Protein AF-A0A1Q6X1Z4-F1 (afdb_monomer_lite)

Sequence (168 aa):
MTLELGFSSLILHLPLAFCASCSIQGGLAMGNKSNSAISRREFARRAALASAAASLAPTELLSSKSIPAPLPAQQPANAPKLSPESQAEVESRIQAIFAQYGNRLSEAQKTDIRRLATEAQPPLDRLRAFATDNGDGPGLYLKPLIERERKPLAMPATPKPAATPKSS

Foldseek 3Di:
DDDDDPPPDPPPPDPPPPPPDDDDDDDDDDDDDDPDPQDPVNVVVVVVVVVVCVVVDDCVVVPPPPPPPPDPDPDPPDQPDDDPVLVVQLVVVLVVCCVVCVVVDDPVRSVVSSVVSSVVSVVVVVVVPDDDDPPDDDPDDDDPVVVVVPPPPPPDPDPDDDDDDDDD

Secondary structure (DSSP, 8-state):
---------------------------------------HHHHHHHHHHHHHHHHHS-GGGTS-------------TTS----HHHHHHHHHHHHHHHHHHGGG--HHHHHHHHHHHHHHHHHHHHHHTS---TT---SS----HHHHHHS-------PPPPPPPPP-

Structure (mmCIF, N/CA/C/O backbone):
data_AF-A0A1Q6X1Z4-F1
#
_entry.id   AF-A0A1Q6X1Z4-F1
#
loop_
_atom_site.group_PDB
_atom_site.id
_atom_site.type_symbol
_atom_site.label_atom_id
_atom_site.label_alt_id
_atom_site.label_comp_id
_atom_site.label_asym_id
_atom_site.label_entity_id
_atom_site.label_seq_id
_atom_site.pdbx_PDB_ins_code
_atom_site.Cartn_x
_atom_site.Cartn_y
_atom_site.Cartn_z
_atom_site.occupancy
_atom_site.B_iso_or_equiv
_atom_site.auth_seq_id
_atom_site.auth_comp_id
_atom_site.auth_asym_id
_atom_site.auth_atom_id
_atom_site.pdbx_PDB_model_num
ATOM 1 N N . MET A 1 1 ? 5.699 45.075 -45.180 1.00 38.31 1 MET A N 1
ATOM 2 C CA . MET A 1 1 ? 6.642 43.997 -44.826 1.00 38.31 1 MET A CA 1
ATOM 3 C C . MET A 1 1 ? 6.016 43.195 -43.704 1.00 38.31 1 MET A C 1
ATOM 5 O O . MET A 1 1 ? 5.805 43.721 -42.623 1.00 38.31 1 MET A O 1
ATOM 9 N N . THR A 1 2 ? 5.599 41.987 -44.051 1.00 35.62 2 THR A N 1
ATOM 10 C CA . THR A 1 2 ? 4.977 40.944 -43.229 1.00 35.62 2 THR A CA 1
ATOM 11 C C . THR A 1 2 ? 6.025 40.216 -42.396 1.00 35.62 2 THR A C 1
ATOM 13 O O . THR A 1 2 ? 7.041 39.829 -42.965 1.00 35.62 2 THR A O 1
ATOM 16 N N . LEU A 1 3 ? 5.747 39.941 -41.117 1.00 42.84 3 LEU A N 1
ATOM 17 C CA . LEU A 1 3 ? 6.223 38.722 -40.455 1.00 42.84 3 LEU A CA 1
ATOM 18 C C . LEU A 1 3 ? 5.126 38.165 -39.535 1.00 42.84 3 LEU A C 1
ATOM 20 O O . LEU A 1 3 ? 4.613 38.840 -38.648 1.00 42.84 3 LEU A O 1
ATOM 24 N N . GLU A 1 4 ? 4.764 36.935 -39.878 1.00 40.31 4 GLU A N 1
ATOM 25 C CA . GLU A 1 4 ? 3.614 36.123 -39.498 1.00 40.31 4 GLU A CA 1
ATOM 26 C C . GLU A 1 4 ? 3.616 35.653 -38.034 1.00 40.31 4 GLU A C 1
ATOM 28 O O . GLU A 1 4 ? 4.624 35.189 -37.500 1.00 40.31 4 GLU A O 1
ATOM 33 N N . LEU A 1 5 ? 2.427 35.687 -37.427 1.00 46.03 5 LEU A N 1
ATOM 34 C CA . LEU A 1 5 ? 2.069 34.982 -36.199 1.00 46.03 5 LEU A CA 1
ATOM 35 C C . LEU A 1 5 ? 1.721 33.527 -36.547 1.00 46.03 5 LEU A C 1
ATOM 37 O O . LEU A 1 5 ? 0.646 33.243 -37.068 1.00 46.03 5 LEU A O 1
ATOM 41 N N . GLY A 1 6 ? 2.614 32.589 -36.236 1.00 39.03 6 GLY A N 1
ATOM 42 C CA . GLY A 1 6 ? 2.400 31.155 -36.450 1.00 39.03 6 GLY A CA 1
ATOM 43 C C . GLY A 1 6 ? 1.522 30.498 -35.380 1.00 39.03 6 GLY A C 1
ATOM 44 O O . GLY A 1 6 ? 2.000 29.635 -34.650 1.00 39.03 6 GLY A O 1
ATOM 45 N N . PHE A 1 7 ? 0.241 30.864 -35.288 1.00 40.62 7 PHE A N 1
ATOM 46 C CA . PHE A 1 7 ? -0.763 30.011 -34.638 1.00 40.62 7 PHE A CA 1
ATOM 47 C C . PHE A 1 7 ? -1.205 28.949 -35.652 1.00 40.62 7 PHE A C 1
ATOM 49 O O . PHE A 1 7 ? -2.131 29.159 -36.434 1.00 40.62 7 PHE A O 1
ATOM 56 N N . SER A 1 8 ? -0.513 27.805 -35.671 1.00 38.28 8 SER A N 1
ATOM 57 C CA . SER A 1 8 ? -0.959 26.643 -36.445 1.00 38.28 8 SER A CA 1
ATOM 58 C C . SER A 1 8 ? -2.256 26.097 -35.858 1.00 38.28 8 SER A C 1
ATOM 60 O O . SER A 1 8 ? -2.281 25.328 -34.900 1.00 38.28 8 SER A O 1
ATOM 62 N N . SER A 1 9 ? -3.337 26.549 -36.482 1.00 49.12 9 SER A N 1
ATOM 63 C CA . SER A 1 9 ? -4.658 25.952 -36.512 1.00 49.12 9 SER A CA 1
ATOM 64 C C . SER A 1 9 ? -4.549 24.490 -36.954 1.00 49.12 9 SER A C 1
ATOM 66 O O . SER A 1 9 ? -4.325 24.198 -38.126 1.00 49.12 9 SER A O 1
ATOM 68 N N . LEU A 1 10 ? -4.708 23.559 -36.016 1.00 40.16 10 LEU A N 1
ATOM 69 C CA . LEU A 1 10 ? -5.038 22.168 -36.316 1.00 40.16 10 LEU A CA 1
ATOM 70 C C . LEU A 1 10 ? -6.469 21.922 -35.847 1.00 40.16 10 LEU A C 1
ATOM 72 O O . LEU A 1 10 ? -6.737 21.274 -34.838 1.00 40.16 10 LEU A O 1
ATOM 76 N N . ILE A 1 11 ? -7.401 22.479 -36.624 1.00 47.34 11 ILE A N 1
ATOM 77 C CA . ILE A 1 11 ? -8.769 21.976 -36.708 1.00 47.34 11 ILE A CA 1
ATOM 78 C C . ILE A 1 11 ? -8.659 20.560 -37.278 1.00 47.34 11 ILE A C 1
ATOM 80 O O . ILE A 1 11 ? -8.591 20.360 -38.491 1.00 47.34 11 ILE A O 1
ATOM 84 N N . LEU A 1 12 ? -8.619 19.569 -36.390 1.00 37.56 12 LEU A N 1
ATOM 85 C CA . LEU A 1 12 ? -8.868 18.178 -36.744 1.00 37.56 12 LEU A CA 1
ATOM 86 C C . LEU A 1 12 ? -10.335 18.063 -37.171 1.00 37.56 12 LEU A C 1
ATOM 88 O O . LEU A 1 12 ? -11.241 17.856 -36.367 1.00 37.56 12 LEU A O 1
ATOM 92 N N . HIS A 1 13 ? -10.546 18.244 -38.474 1.00 40.50 13 HIS A N 1
ATOM 93 C CA . HIS A 1 13 ? -11.725 17.793 -39.197 1.00 40.50 13 HIS A CA 1
ATOM 94 C C . HIS A 1 13 ? -11.822 16.272 -39.041 1.00 40.50 13 HIS A C 1
ATOM 96 O O . HIS A 1 13 ? -11.175 15.509 -39.756 1.00 40.50 13 HIS A O 1
ATOM 102 N N . LEU A 1 14 ? -12.629 15.831 -38.080 1.00 37.44 14 LEU A N 1
ATOM 103 C CA . LEU A 1 14 ? -13.132 14.467 -38.032 1.00 37.44 14 LEU A CA 1
ATOM 104 C C . LEU A 1 14 ? -14.242 14.372 -39.092 1.00 37.44 14 LEU A C 1
ATOM 106 O O . LEU A 1 14 ? -15.244 15.082 -38.962 1.00 37.44 14 LEU A O 1
ATOM 110 N N . PRO A 1 15 ? -14.121 13.546 -40.145 1.00 43.25 15 PRO A N 1
ATOM 111 C CA . PRO A 1 15 ? -15.242 13.340 -41.040 1.00 43.25 15 PRO A CA 1
ATOM 112 C C . PRO A 1 15 ? -16.298 12.531 -40.281 1.00 43.25 15 PRO A C 1
ATOM 114 O O . PRO A 1 15 ? -16.170 11.322 -40.087 1.00 43.25 15 PRO A O 1
ATOM 117 N N . LEU A 1 16 ? -17.361 13.215 -39.851 1.00 42.91 16 LEU A N 1
ATOM 118 C CA . LEU A 1 16 ? -18.653 12.592 -39.593 1.00 42.91 16 LEU A CA 1
ATOM 119 C C . LEU A 1 16 ? -19.135 11.972 -40.912 1.00 42.91 16 LEU A C 1
ATOM 121 O O . LEU A 1 16 ? -19.835 12.604 -41.700 1.00 42.91 16 LEU A O 1
ATOM 125 N N . ALA A 1 17 ? -18.787 10.710 -41.149 1.00 39.22 17 ALA A N 1
ATOM 126 C CA . ALA A 1 17 ? -19.542 9.865 -42.061 1.00 39.22 17 ALA A CA 1
ATOM 127 C C . ALA A 1 17 ? -20.850 9.472 -41.356 1.00 39.22 17 ALA A C 1
ATOM 129 O O . ALA A 1 17 ? -21.010 8.380 -40.811 1.00 39.22 17 ALA A O 1
ATOM 130 N N . PHE A 1 18 ? -21.778 10.425 -41.327 1.00 39.78 18 PHE A N 1
ATOM 131 C CA . PHE A 1 18 ? -23.174 10.223 -40.976 1.00 39.78 18 PHE A CA 1
ATOM 132 C C . PHE A 1 18 ? -23.823 9.396 -42.094 1.00 39.78 18 PHE A C 1
ATOM 134 O O . PHE A 1 18 ? -24.368 9.934 -43.054 1.00 39.78 18 PHE A O 1
ATOM 141 N N . CYS A 1 19 ? -23.728 8.066 -42.007 1.00 31.80 19 CYS A N 1
ATOM 142 C CA . CYS A 1 19 ? -24.521 7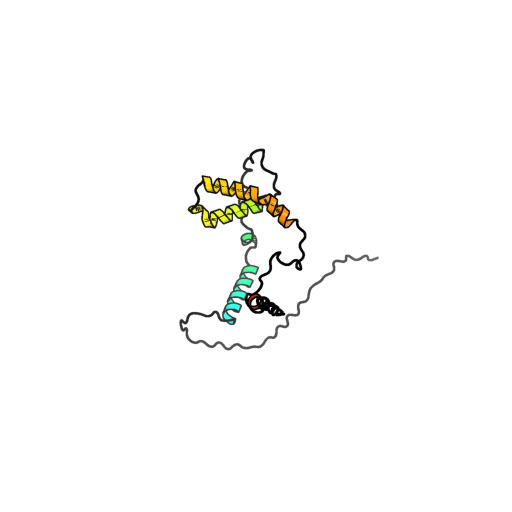.183 -42.855 1.00 31.80 19 CYS A CA 1
ATOM 143 C C . CYS A 1 19 ? -25.949 7.134 -42.291 1.00 31.80 19 CYS A C 1
ATOM 145 O O . CYS A 1 19 ? -26.308 6.288 -41.470 1.00 31.80 19 CYS A O 1
ATOM 147 N N . ALA A 1 20 ? -26.748 8.118 -42.698 1.00 50.06 20 ALA A N 1
ATOM 148 C CA . ALA A 1 20 ? -28.184 8.148 -42.498 1.00 50.06 20 ALA A CA 1
ATOM 149 C C . ALA A 1 20 ? -28.854 7.121 -43.412 1.00 50.06 20 ALA A C 1
ATOM 151 O O . ALA A 1 20 ? -29.062 7.394 -44.590 1.00 50.06 20 ALA A O 1
ATOM 152 N N . SER A 1 21 ? -29.183 5.950 -42.870 1.00 48.09 21 SER A N 1
ATOM 153 C CA . SER A 1 21 ? -30.417 5.196 -43.155 1.00 48.09 21 SER A CA 1
ATOM 154 C C . SER A 1 21 ? -30.270 3.765 -42.659 1.00 48.09 21 SER A C 1
ATOM 156 O O . SER A 1 21 ? -29.759 2.889 -43.347 1.00 48.09 21 SER A O 1
ATOM 158 N N . CYS A 1 22 ? -30.778 3.510 -41.460 1.00 33.72 22 CYS A N 1
ATOM 159 C CA . CYS A 1 22 ? -31.255 2.183 -41.108 1.00 33.72 22 CYS A CA 1
ATOM 160 C C . CYS A 1 22 ? -32.490 2.392 -40.232 1.00 33.72 22 CYS A C 1
ATOM 162 O O . CYS A 1 22 ? -32.389 2.579 -39.019 1.00 33.72 22 CYS A O 1
ATOM 164 N N . SER A 1 23 ? -33.654 2.477 -40.885 1.00 50.06 23 SER A N 1
ATOM 165 C CA . SER A 1 23 ? -34.958 2.477 -40.221 1.00 50.06 23 SER A CA 1
ATOM 166 C C . SER A 1 23 ? -35.037 1.267 -39.301 1.00 50.06 23 SER A C 1
ATOM 168 O O . SER A 1 23 ? -35.083 0.132 -39.768 1.00 50.06 23 SER A O 1
ATOM 170 N N . ILE A 1 24 ? -35.075 1.498 -37.990 1.00 46.31 24 ILE A N 1
ATOM 171 C CA . ILE A 1 24 ? -35.472 0.463 -37.040 1.00 46.31 24 ILE A CA 1
ATOM 172 C C . ILE A 1 24 ? -36.912 0.745 -36.652 1.00 46.31 24 ILE A C 1
ATOM 174 O O . ILE A 1 24 ? -37.206 1.539 -35.760 1.00 46.31 24 ILE A O 1
ATOM 178 N N . GLN A 1 25 ? -37.783 0.073 -37.402 1.00 41.50 25 GLN A N 1
ATOM 179 C CA . GLN A 1 25 ? -39.201 -0.113 -37.153 1.00 41.50 25 GLN A CA 1
ATOM 180 C C . GLN A 1 25 ? -39.441 -0.385 -35.659 1.00 41.50 25 GLN A C 1
ATOM 182 O O . GLN A 1 25 ? -38.872 -1.314 -35.078 1.00 41.50 25 GLN A O 1
ATOM 187 N N . GLY A 1 26 ? -40.278 0.442 -35.034 1.00 44.47 26 GLY A N 1
ATOM 188 C CA . GLY A 1 26 ? -40.780 0.200 -33.689 1.00 44.47 26 GLY A CA 1
ATOM 189 C C . GLY A 1 26 ? -41.713 -1.008 -33.690 1.00 44.47 26 GLY A C 1
ATOM 190 O O . GLY A 1 26 ? -42.783 -0.962 -34.287 1.00 44.47 26 GLY A O 1
ATOM 191 N N . GLY A 1 27 ? -41.302 -2.081 -33.018 1.00 37.31 27 GLY A N 1
ATOM 192 C CA . GLY A 1 27 ? -42.167 -3.195 -32.645 1.00 37.31 27 GLY A CA 1
ATOM 193 C C . GLY A 1 27 ? -42.391 -3.180 -31.136 1.00 37.31 27 GLY A C 1
ATOM 194 O O . GLY A 1 27 ? -41.459 -3.427 -30.372 1.00 37.31 27 GLY A O 1
ATOM 195 N N . LEU A 1 28 ? -43.616 -2.867 -30.709 1.00 50.25 28 LEU A N 1
ATOM 196 C CA . LEU A 1 28 ? -44.105 -3.136 -29.357 1.00 50.25 28 LEU A CA 1
ATOM 197 C C . LEU A 1 28 ? -44.357 -4.642 -29.229 1.00 50.25 28 LEU A C 1
ATOM 199 O O . LEU A 1 28 ? -45.156 -5.156 -30.001 1.00 50.25 28 LEU A O 1
ATOM 203 N N . ALA A 1 29 ? -43.748 -5.325 -28.254 1.00 45.22 29 ALA A N 1
ATOM 204 C CA . ALA A 1 29 ? -44.367 -6.492 -27.615 1.00 45.22 29 ALA A CA 1
ATOM 205 C C . ALA A 1 29 ? -43.565 -7.023 -26.414 1.00 45.22 29 ALA A C 1
ATOM 207 O O . ALA A 1 29 ? -42.433 -7.475 -26.548 1.00 45.22 29 ALA A O 1
ATOM 208 N N . MET A 1 30 ? -44.275 -7.048 -25.284 1.00 35.78 30 MET A N 1
ATOM 209 C CA . MET A 1 30 ? -44.322 -8.109 -24.271 1.00 35.78 30 MET A CA 1
ATOM 210 C C . MET A 1 30 ? -43.092 -8.341 -23.382 1.00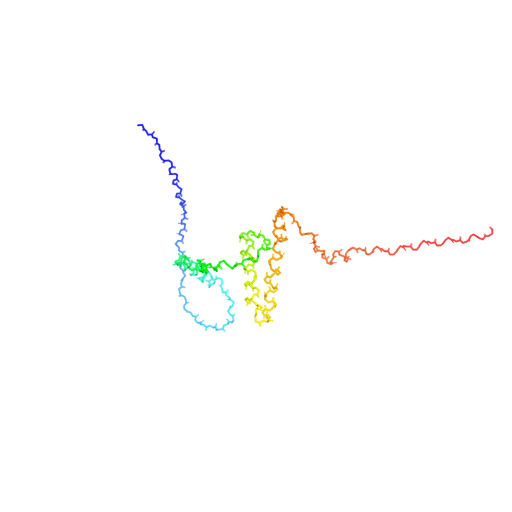 35.78 30 MET A C 1
ATOM 212 O O . MET A 1 30 ? -42.077 -8.914 -23.768 1.00 35.78 30 MET A O 1
ATOM 216 N N . GLY A 1 31 ? -43.240 -7.914 -22.126 1.00 54.22 31 GLY A N 1
ATOM 217 C CA . GLY A 1 31 ? -42.305 -8.201 -21.052 1.00 54.22 31 GLY A CA 1
ATOM 218 C C . GLY A 1 31 ? -42.460 -9.623 -20.534 1.00 54.22 31 GLY A C 1
ATOM 219 O O . GLY A 1 31 ? -43.525 -9.991 -20.049 1.00 54.22 31 GLY A O 1
ATOM 220 N N . ASN A 1 32 ? -41.356 -10.366 -20.535 1.00 48.78 32 ASN A N 1
ATOM 221 C CA . ASN A 1 32 ? -41.234 -11.628 -19.820 1.00 48.78 32 ASN A CA 1
ATOM 222 C C . ASN A 1 32 ? -40.048 -11.505 -18.855 1.00 48.78 32 ASN A C 1
ATOM 224 O O . ASN A 1 32 ? -38.922 -11.216 -19.262 1.00 48.78 32 ASN A O 1
ATOM 228 N N . LYS A 1 33 ? -40.312 -11.689 -17.557 1.00 60.06 33 LYS A N 1
ATOM 229 C CA . LYS A 1 33 ? -39.289 -11.754 -16.507 1.00 60.06 33 LYS A CA 1
ATOM 230 C C . LYS A 1 33 ? -38.472 -13.033 -16.702 1.00 60.06 33 LYS A C 1
ATOM 232 O O . LYS A 1 33 ? -38.896 -14.104 -16.285 1.00 60.06 33 LYS A O 1
ATOM 237 N N . SER A 1 34 ? -37.297 -12.915 -17.306 1.00 54.53 34 SER A N 1
ATOM 238 C CA . SER A 1 34 ? -36.258 -13.944 -17.262 1.00 54.53 34 SER A CA 1
ATOM 239 C C . SER A 1 34 ? -34.953 -13.300 -16.821 1.00 54.53 34 SER A C 1
ATOM 241 O O . SER A 1 34 ? -34.594 -12.253 -17.360 1.00 54.53 34 SER A O 1
ATOM 243 N N . ASN A 1 35 ? -34.282 -13.926 -15.847 1.00 59.69 35 ASN A N 1
ATOM 244 C CA . ASN A 1 35 ? -32.953 -13.580 -15.332 1.00 59.69 35 ASN A CA 1
ATOM 245 C C . ASN A 1 35 ? -32.071 -12.981 -16.438 1.00 59.69 35 ASN A C 1
ATOM 247 O O . ASN A 1 35 ? -31.653 -13.675 -17.365 1.00 59.69 35 ASN A O 1
ATOM 251 N N . SER A 1 36 ? -31.901 -11.661 -16.391 1.00 61.81 36 SER A N 1
ATOM 252 C CA . SER A 1 36 ? -31.548 -10.861 -17.558 1.00 61.81 36 SER A CA 1
ATOM 253 C C . SER A 1 36 ? -30.052 -10.923 -17.833 1.00 61.81 36 SER A C 1
ATOM 255 O O . SER A 1 36 ? -29.276 -10.141 -17.280 1.00 61.81 36 SER A O 1
ATOM 257 N N . ALA A 1 37 ? -29.643 -11.822 -18.725 1.00 71.75 37 ALA A N 1
ATOM 258 C CA . ALA A 1 37 ? -28.392 -11.642 -19.444 1.00 71.75 37 ALA A CA 1
ATOM 259 C C . ALA A 1 37 ? -28.465 -10.285 -20.167 1.00 71.75 37 ALA A C 1
ATOM 261 O O . ALA A 1 37 ? -29.328 -10.075 -21.020 1.00 71.75 37 ALA A O 1
ATOM 262 N N . ILE A 1 38 ? -27.612 -9.339 -19.769 1.00 79.69 38 ILE A N 1
ATOM 263 C CA . ILE A 1 38 ? -27.588 -7.986 -20.334 1.00 79.69 38 ILE A CA 1
ATOM 264 C C . ILE A 1 38 ? -27.335 -8.096 -21.843 1.00 79.69 38 ILE A C 1
ATOM 266 O O . ILE A 1 38 ? -26.318 -8.635 -22.283 1.00 79.69 38 ILE A O 1
ATOM 270 N N . SER A 1 39 ? -28.264 -7.587 -22.654 1.00 83.94 39 SER A N 1
ATOM 271 C CA . SER A 1 39 ? -28.123 -7.595 -24.113 1.00 83.94 39 SER A CA 1
ATOM 272 C C . SER A 1 39 ? -27.100 -6.548 -24.554 1.00 83.94 39 SER A C 1
ATOM 274 O O . SER A 1 39 ? -27.082 -5.438 -24.026 1.00 83.94 39 SER A O 1
ATOM 276 N N . ARG A 1 40 ? -26.298 -6.840 -25.591 1.00 85.12 40 ARG A N 1
ATOM 277 C CA . ARG A 1 40 ? -25.316 -5.887 -26.156 1.00 85.12 40 ARG A CA 1
ATOM 278 C C . ARG A 1 40 ? -25.937 -4.523 -26.475 1.00 85.12 40 ARG A C 1
ATOM 280 O O . ARG A 1 40 ? -25.332 -3.489 -26.217 1.00 85.12 40 ARG A O 1
ATOM 287 N N . ARG A 1 41 ? -27.165 -4.515 -27.007 1.00 85.88 41 ARG A N 1
ATOM 288 C CA . ARG A 1 41 ? -27.907 -3.289 -27.344 1.00 85.88 41 ARG A CA 1
ATOM 289 C C . ARG A 1 41 ? -28.312 -2.508 -26.098 1.00 85.88 41 ARG A C 1
ATOM 291 O O . ARG A 1 41 ? -28.272 -1.284 -26.100 1.00 85.88 41 ARG A O 1
ATOM 298 N N . GLU A 1 42 ? -28.722 -3.206 -25.050 1.00 84.69 42 GLU A N 1
ATOM 299 C CA . GLU A 1 42 ? -29.082 -2.578 -23.786 1.00 84.69 42 GLU A CA 1
ATOM 300 C C . GLU A 1 42 ? -27.845 -2.000 -23.093 1.00 84.69 42 GLU A C 1
ATOM 302 O O . GLU A 1 42 ? -27.866 -0.844 -22.676 1.00 84.69 42 GLU A O 1
ATOM 307 N N . PHE A 1 43 ? -26.751 -2.764 -23.057 1.00 87.62 43 PHE A N 1
ATOM 308 C CA . PHE A 1 43 ? -25.464 -2.292 -22.568 1.00 87.62 43 PHE A CA 1
ATOM 309 C C . PHE A 1 43 ? -25.014 -1.035 -23.317 1.00 87.62 43 PHE A C 1
ATOM 311 O O . PHE A 1 43 ? -24.708 -0.038 -22.678 1.00 87.62 43 PHE A O 1
ATOM 318 N N . ALA A 1 44 ? -25.056 -1.036 -24.654 1.00 90.75 44 ALA A N 1
ATOM 319 C CA . ALA A 1 44 ? -24.667 0.122 -25.458 1.00 90.75 44 ALA A CA 1
ATOM 320 C C . ALA A 1 44 ? -25.541 1.354 -25.175 1.00 90.75 44 ALA A C 1
ATOM 322 O O . ALA A 1 44 ? -25.019 2.458 -25.062 1.00 90.75 44 ALA A O 1
ATOM 323 N N . ARG A 1 45 ? -26.859 1.178 -25.002 1.00 86.94 45 ARG A N 1
ATOM 324 C CA . ARG A 1 45 ? -27.755 2.283 -24.617 1.00 86.94 45 ARG A CA 1
ATOM 325 C C . ARG A 1 45 ? -27.414 2.828 -23.232 1.00 86.94 45 ARG A C 1
ATOM 327 O O . ARG A 1 45 ? -27.336 4.039 -23.065 1.00 86.94 45 ARG A O 1
ATOM 334 N N . ARG A 1 46 ? -27.191 1.946 -22.253 1.00 83.69 46 ARG A N 1
ATOM 335 C CA . ARG A 1 46 ? -26.815 2.339 -20.887 1.00 83.69 46 ARG A CA 1
ATOM 336 C C . ARG A 1 46 ? -25.449 3.030 -20.861 1.00 83.69 46 ARG A C 1
ATOM 338 O O . ARG A 1 46 ? -25.317 4.057 -20.208 1.00 83.69 46 ARG A O 1
ATOM 345 N N . ALA A 1 47 ? -24.473 2.521 -21.611 1.00 84.00 47 ALA A N 1
ATOM 346 C CA . ALA A 1 47 ? -23.145 3.110 -21.740 1.00 84.00 47 ALA A CA 1
ATOM 347 C C . ALA A 1 47 ? -23.196 4.485 -22.420 1.00 84.00 47 ALA A C 1
ATOM 349 O O . ALA A 1 47 ? -22.637 5.435 -21.890 1.00 84.00 47 ALA A O 1
ATOM 350 N N . ALA A 1 48 ? -23.927 4.625 -23.530 1.00 81.81 48 ALA A N 1
ATOM 351 C CA . ALA A 1 48 ? -24.078 5.904 -24.222 1.00 81.81 48 ALA A CA 1
ATOM 352 C C . ALA A 1 48 ? -24.737 6.968 -23.330 1.00 81.81 48 ALA A C 1
ATOM 354 O O . ALA A 1 48 ? -24.260 8.099 -23.273 1.00 81.81 48 ALA A O 1
ATOM 355 N N . LEU A 1 49 ? -25.791 6.599 -22.591 1.00 78.88 49 LEU A N 1
ATOM 356 C CA . LEU A 1 49 ? -26.431 7.501 -21.629 1.00 78.88 49 LEU A CA 1
ATOM 357 C C . LEU A 1 49 ? -25.491 7.866 -20.470 1.00 78.88 49 LEU A C 1
ATOM 359 O O . LEU A 1 49 ? -25.432 9.032 -20.092 1.00 78.88 49 LEU A O 1
ATOM 363 N N . ALA A 1 50 ? -24.726 6.906 -19.940 1.00 75.75 50 ALA A N 1
ATOM 364 C CA . ALA A 1 50 ? -23.751 7.161 -18.880 1.00 75.75 50 ALA A CA 1
ATOM 365 C C . ALA A 1 50 ? -22.610 8.083 -19.348 1.00 75.75 50 ALA A C 1
ATOM 367 O O . ALA A 1 50 ? -22.252 9.018 -18.636 1.00 75.75 50 ALA A O 1
ATOM 368 N N . SER A 1 51 ? -22.077 7.876 -20.555 1.00 69.69 51 SER A N 1
ATOM 369 C CA . SER A 1 51 ? -21.038 8.733 -21.139 1.00 69.69 51 SER A CA 1
ATOM 370 C C . SER A 1 51 ? -21.550 10.142 -21.445 1.00 69.69 51 SER A C 1
ATOM 372 O O . SER A 1 51 ? -20.857 11.115 -21.155 1.00 69.69 51 SER A O 1
ATOM 374 N N . ALA A 1 52 ? -22.773 10.276 -21.969 1.00 68.12 52 ALA A N 1
ATOM 375 C CA . ALA A 1 52 ? -23.393 11.582 -22.192 1.00 68.12 52 ALA A CA 1
ATOM 376 C C . ALA A 1 52 ? -23.607 12.335 -20.868 1.00 68.12 52 ALA A C 1
ATOM 378 O O . ALA A 1 52 ? -23.251 13.507 -20.760 1.00 68.12 52 ALA A O 1
ATOM 379 N N . ALA A 1 53 ? -24.102 11.653 -19.831 1.00 65.88 53 ALA A N 1
ATOM 380 C CA . ALA A 1 53 ? -24.255 12.249 -18.507 1.00 65.88 53 ALA A CA 1
ATOM 381 C C . ALA A 1 53 ? -22.904 12.652 -17.891 1.00 65.88 53 ALA A C 1
ATOM 383 O O . ALA A 1 53 ? -22.806 13.732 -17.319 1.00 65.88 53 ALA A O 1
ATOM 384 N N . ALA A 1 54 ? -21.849 11.849 -18.060 1.00 63.47 54 ALA A N 1
ATOM 385 C CA . ALA A 1 54 ? -20.507 12.189 -17.586 1.00 63.47 54 ALA A CA 1
ATOM 386 C C . ALA A 1 54 ? -19.921 13.435 -18.276 1.00 63.47 54 ALA A C 1
ATOM 388 O O . ALA A 1 54 ? -19.189 14.185 -17.643 1.00 63.47 54 ALA A O 1
ATOM 389 N N . SER A 1 55 ? -20.270 13.694 -19.542 1.00 63.28 55 SER A N 1
ATOM 390 C CA . SER A 1 55 ? -19.817 14.897 -20.262 1.00 63.28 55 SER A CA 1
ATOM 391 C C . SER A 1 55 ? -20.511 16.194 -19.826 1.00 63.28 55 SER A C 1
ATOM 393 O O . SER A 1 55 ? -19.980 17.277 -20.048 1.00 63.28 55 SER A O 1
ATOM 395 N N . LEU A 1 56 ? -21.689 16.083 -19.203 1.00 64.44 56 LEU A N 1
ATOM 396 C CA . LEU A 1 56 ? -22.470 17.211 -18.681 1.00 64.44 56 LEU A CA 1
ATOM 397 C C . LEU A 1 56 ? -22.397 17.312 -17.152 1.00 64.44 56 LEU A C 1
ATOM 399 O O . LEU A 1 56 ? -22.947 18.245 -16.566 1.00 64.44 56 LEU A O 1
ATOM 403 N N . ALA A 1 57 ? -21.750 16.345 -16.500 1.00 57.78 57 ALA A N 1
ATOM 404 C CA . ALA A 1 57 ? -21.556 16.354 -15.066 1.00 57.78 57 ALA A CA 1
ATOM 405 C C . ALA A 1 57 ? -20.581 17.485 -14.703 1.00 57.78 57 ALA A C 1
ATOM 407 O O . ALA A 1 57 ? -19.499 17.566 -15.290 1.00 57.78 57 ALA A O 1
ATOM 408 N N . PRO A 1 58 ? -20.922 18.346 -13.728 1.00 59.34 58 PRO A N 1
ATOM 409 C CA . PRO A 1 58 ? -19.977 19.307 -13.187 1.00 59.34 58 PRO A CA 1
ATOM 410 C C . PRO A 1 58 ? -18.720 18.570 -12.720 1.00 59.34 58 PRO A C 1
ATOM 412 O O . PRO A 1 58 ? -18.795 17.657 -11.893 1.00 59.34 58 PRO A O 1
ATOM 415 N N . THR A 1 59 ? -17.562 18.978 -13.234 1.00 58.97 59 THR A N 1
ATOM 416 C CA . THR A 1 59 ? -16.240 18.411 -12.920 1.00 58.97 59 THR A CA 1
ATOM 417 C C . THR A 1 59 ? -15.931 18.419 -11.415 1.00 58.97 59 THR A C 1
ATOM 419 O O . THR A 1 59 ? -15.090 17.657 -10.948 1.00 58.97 59 THR A O 1
ATOM 422 N N . GLU A 1 60 ? -16.671 19.208 -10.634 1.00 55.94 60 GLU A N 1
ATOM 423 C CA . GLU A 1 60 ? -16.604 19.286 -9.172 1.00 55.94 60 GLU A CA 1
ATOM 424 C C . GLU A 1 60 ? -17.033 18.008 -8.426 1.00 55.94 60 GLU A C 1
ATOM 426 O O . GLU A 1 60 ? -16.707 17.867 -7.251 1.00 55.94 60 GLU A O 1
ATOM 431 N N . LEU A 1 61 ? -17.715 17.045 -9.064 1.00 53.16 61 LEU A N 1
ATOM 432 C CA . LEU A 1 61 ? -17.942 15.720 -8.450 1.00 53.16 61 LEU A CA 1
ATOM 433 C C . LEU A 1 61 ? -16.777 14.737 -8.665 1.00 53.16 61 LEU A C 1
ATOM 435 O O . LEU A 1 61 ? -16.718 13.714 -7.984 1.00 53.16 61 LEU A O 1
ATOM 439 N N . LEU A 1 62 ? -15.850 15.043 -9.582 1.00 54.34 62 LEU A N 1
ATOM 440 C CA . LEU A 1 62 ? -14.563 14.348 -9.722 1.00 54.34 62 LEU A CA 1
ATOM 441 C C . LEU A 1 62 ? -13.448 15.035 -8.925 1.00 54.34 62 LEU A C 1
ATOM 443 O O . LEU A 1 62 ? -12.419 14.412 -8.663 1.00 54.34 62 LEU A O 1
ATOM 447 N N . SER A 1 63 ? -13.666 16.277 -8.478 1.00 48.81 63 SER A N 1
ATOM 448 C CA . SER A 1 63 ? -12.940 16.820 -7.336 1.00 48.81 63 SER A CA 1
ATOM 449 C C . SER A 1 63 ? -13.275 15.948 -6.134 1.00 48.81 63 SER A C 1
ATOM 451 O O . SER A 1 63 ? -14.312 16.102 -5.488 1.00 48.81 63 SER A O 1
ATOM 453 N N . SER A 1 64 ? -12.370 15.026 -5.806 1.00 49.47 64 SER A N 1
ATOM 454 C CA . SER A 1 64 ? -12.223 14.547 -4.439 1.00 49.47 64 SER A CA 1
ATOM 455 C C . SER A 1 64 ? -12.366 15.765 -3.534 1.00 49.47 64 SER A C 1
ATOM 457 O O . SER A 1 64 ? -11.533 16.671 -3.613 1.00 49.47 64 SER A O 1
ATOM 459 N N . LYS A 1 65 ? -13.447 15.835 -2.746 1.00 43.44 65 LYS A N 1
ATOM 460 C CA . LYS A 1 65 ? -13.615 16.851 -1.710 1.00 43.44 65 LYS A CA 1
ATOM 461 C C . LYS A 1 65 ? -12.279 16.914 -0.983 1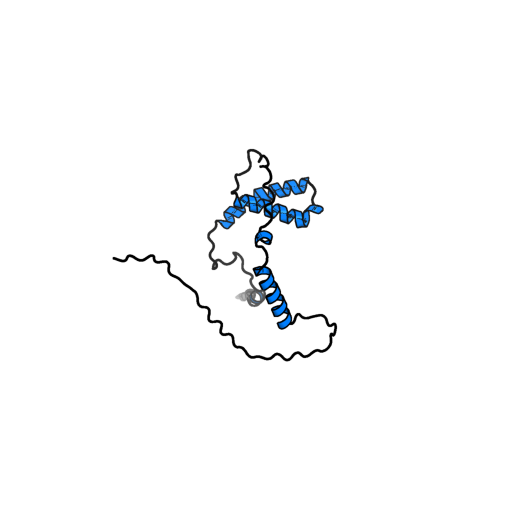.00 43.44 65 LYS A C 1
ATOM 463 O O . LYS A 1 65 ? -11.934 15.969 -0.278 1.00 43.44 65 LYS A O 1
ATOM 468 N N . SER A 1 66 ? -11.528 17.998 -1.183 1.00 50.31 66 SER A N 1
ATOM 469 C CA . SER A 1 66 ? -10.402 18.318 -0.324 1.00 50.31 66 SER A CA 1
ATOM 470 C C . SER A 1 66 ? -10.997 18.370 1.078 1.00 50.31 66 SER A C 1
ATOM 472 O O . SER A 1 66 ? -11.817 19.238 1.416 1.00 50.31 66 SER A O 1
ATOM 474 N N . ILE A 1 67 ? -10.704 17.315 1.834 1.00 48.28 67 ILE A N 1
ATOM 475 C CA . ILE A 1 67 ? -10.828 17.309 3.278 1.00 48.28 67 ILE A CA 1
ATOM 476 C C . ILE A 1 67 ? -9.927 18.470 3.708 1.00 48.28 67 ILE A C 1
ATOM 478 O O . ILE A 1 67 ? -8.789 18.528 3.230 1.00 48.28 67 ILE A O 1
ATOM 482 N N . PRO A 1 68 ? -10.421 19.430 4.513 1.00 49.81 68 PRO A N 1
ATOM 483 C CA . PRO A 1 68 ? -9.565 20.471 5.061 1.00 49.81 68 PRO A CA 1
ATOM 484 C C . PRO A 1 68 ? -8.321 19.796 5.620 1.00 49.81 68 PRO A C 1
ATOM 486 O O . PRO A 1 68 ? -8.456 18.831 6.375 1.00 49.81 68 PRO A O 1
ATOM 489 N N . ALA A 1 69 ? -7.146 20.253 5.183 1.00 51.69 69 ALA A N 1
ATOM 490 C CA . ALA A 1 69 ? -5.877 19.724 5.652 1.00 51.69 69 ALA A CA 1
ATOM 491 C C . ALA A 1 69 ? -5.959 19.576 7.179 1.00 51.69 69 ALA A C 1
ATOM 493 O O . ALA A 1 69 ? -6.283 20.564 7.853 1.00 51.69 69 ALA A O 1
ATOM 494 N N . PRO A 1 70 ? -5.744 18.369 7.737 1.00 50.00 70 PRO A N 1
ATOM 495 C CA . PRO A 1 70 ? -5.587 18.240 9.170 1.00 50.00 70 PRO A CA 1
ATOM 496 C C . PRO A 1 70 ? -4.511 19.242 9.581 1.00 50.00 70 PRO A C 1
ATOM 498 O O . PRO A 1 70 ? -3.448 19.301 8.960 1.00 50.00 70 PRO A O 1
ATOM 501 N N . LEU A 1 71 ? -4.812 20.069 10.586 1.00 52.28 71 LEU A N 1
ATOM 502 C CA . LEU A 1 71 ? -3.802 20.884 11.257 1.00 52.28 71 LEU A CA 1
ATOM 503 C C . LEU A 1 71 ? -2.569 20.004 11.483 1.00 52.28 71 LEU A C 1
ATOM 505 O O . LEU A 1 71 ? -2.765 18.844 11.860 1.00 52.28 71 LEU A O 1
ATOM 509 N N . PRO A 1 72 ? -1.344 20.505 11.239 1.00 47.12 72 PRO A N 1
ATOM 510 C CA . PRO A 1 72 ? -0.150 19.683 11.317 1.00 47.12 72 PRO A CA 1
ATOM 511 C C . PRO A 1 72 ? -0.116 19.025 12.692 1.00 47.12 72 PRO A C 1
ATOM 513 O O . PRO A 1 72 ? 0.120 19.680 13.708 1.00 47.12 72 PRO A O 1
ATOM 516 N N . ALA A 1 73 ? -0.416 17.726 12.724 1.00 55.12 73 ALA A N 1
ATOM 517 C CA . ALA A 1 73 ? -0.220 16.927 13.908 1.00 55.12 73 ALA A CA 1
ATOM 518 C C . ALA A 1 73 ? 1.268 17.050 14.214 1.00 55.12 73 ALA A C 1
ATOM 520 O O . ALA A 1 73 ? 2.094 16.796 13.336 1.00 55.12 73 ALA A O 1
ATOM 521 N N . GLN A 1 74 ? 1.599 17.520 15.418 1.00 52.41 74 GLN A N 1
ATOM 522 C CA . GLN A 1 74 ? 2.979 17.606 15.871 1.00 52.41 74 GLN A CA 1
ATOM 523 C C . GLN A 1 74 ? 3.605 16.227 15.721 1.00 52.41 74 GLN A C 1
ATOM 525 O O . GLN A 1 74 ? 3.355 15.305 16.496 1.00 52.41 74 GLN A O 1
ATOM 530 N N . GLN A 1 75 ? 4.386 16.097 14.658 1.00 50.75 75 GLN A N 1
ATOM 531 C CA . GLN A 1 75 ? 5.158 14.918 14.370 1.00 50.75 75 GLN A CA 1
ATOM 532 C C . GLN A 1 75 ? 6.147 14.782 15.532 1.00 50.75 75 GLN A C 1
ATOM 534 O O . GLN A 1 75 ? 6.831 15.761 15.853 1.00 50.75 75 GLN A O 1
ATOM 539 N N . PRO A 1 76 ? 6.207 13.627 16.220 1.00 51.53 76 PRO A N 1
ATOM 540 C CA . PRO A 1 76 ? 7.220 13.423 17.241 1.00 51.53 76 PRO A CA 1
ATOM 541 C C . PRO A 1 76 ? 8.579 13.709 16.601 1.00 51.53 76 PRO A C 1
ATOM 543 O O . PRO A 1 76 ? 8.843 13.260 15.483 1.00 51.53 76 PRO A O 1
ATOM 546 N N . ALA A 1 77 ? 9.412 14.491 17.291 1.00 53.97 77 ALA A N 1
ATOM 547 C CA . ALA A 1 77 ? 10.607 15.161 16.765 1.00 53.97 77 ALA A CA 1
ATOM 548 C C . ALA A 1 77 ? 11.709 14.231 16.201 1.00 53.97 77 ALA A C 1
ATOM 550 O O . ALA A 1 77 ? 12.800 14.694 15.888 1.00 53.97 77 ALA A O 1
ATOM 551 N N . ASN A 1 78 ? 11.439 12.931 16.068 1.00 52.00 78 ASN A N 1
ATOM 552 C CA . ASN A 1 78 ? 12.388 11.893 15.689 1.00 52.00 78 ASN A CA 1
ATOM 553 C C . ASN A 1 78 ? 11.862 10.907 14.623 1.00 52.00 78 ASN A C 1
ATOM 555 O O . ASN A 1 78 ? 12.449 9.846 14.428 1.00 52.00 78 ASN A O 1
ATOM 559 N N . ALA A 1 79 ? 10.752 11.211 13.939 1.00 55.12 79 ALA A N 1
ATOM 560 C CA . ALA A 1 79 ? 10.282 10.376 12.831 1.00 55.12 79 ALA A CA 1
ATOM 561 C C . ALA A 1 79 ? 11.140 10.598 11.562 1.00 55.12 79 ALA A C 1
ATOM 563 O O . ALA A 1 79 ? 11.452 11.750 11.242 1.00 55.12 79 ALA A O 1
ATOM 564 N N . PRO A 1 80 ? 11.490 9.541 10.798 1.00 60.97 80 PRO A N 1
ATOM 565 C CA . PRO A 1 80 ? 12.143 9.688 9.499 1.00 60.97 80 PRO A CA 1
ATOM 566 C C . PRO A 1 80 ? 11.317 10.608 8.594 1.00 60.97 80 PRO A C 1
ATOM 568 O O . PRO A 1 80 ? 10.111 10.408 8.440 1.00 60.97 80 PRO A O 1
ATOM 571 N N . LYS A 1 81 ? 11.947 11.626 7.998 1.00 75.56 81 LYS A N 1
ATOM 572 C CA . LYS A 1 81 ? 11.281 12.529 7.047 1.00 75.56 81 LYS A CA 1
ATOM 573 C C . LYS A 1 81 ? 10.923 11.754 5.774 1.00 75.56 81 LYS A C 1
ATOM 575 O O . LYS A 1 81 ? 11.742 11.632 4.869 1.00 75.56 81 LYS A O 1
ATOM 580 N N . LEU A 1 82 ? 9.708 11.211 5.725 1.00 87.38 82 LEU A N 1
ATOM 581 C CA . LEU A 1 82 ? 9.105 10.671 4.507 1.00 87.38 82 LEU A CA 1
ATOM 582 C C . LEU A 1 82 ? 8.828 11.807 3.513 1.00 87.38 82 LEU A C 1
ATOM 584 O O . LEU A 1 82 ? 8.503 12.922 3.930 1.00 87.38 82 LEU A O 1
ATOM 588 N N . SER A 1 83 ? 8.931 11.514 2.214 1.00 92.88 83 SER A N 1
ATOM 589 C CA . SER A 1 83 ? 8.517 12.438 1.151 1.00 92.88 83 SER A CA 1
ATOM 590 C C . SER A 1 83 ? 7.008 12.741 1.250 1.00 92.88 83 SER A C 1
ATOM 592 O O . SER A 1 83 ? 6.274 11.938 1.830 1.00 92.88 83 SER A O 1
ATOM 594 N N . PRO A 1 84 ? 6.508 13.865 0.704 1.00 93.81 84 PRO A N 1
ATOM 595 C CA . PRO A 1 84 ? 5.078 14.183 0.768 1.00 93.81 84 PRO A CA 1
ATOM 596 C C . PRO A 1 84 ? 4.208 13.133 0.057 1.00 93.81 84 PRO A C 1
ATOM 598 O O . PRO A 1 84 ? 3.133 12.797 0.544 1.00 93.81 84 PRO A O 1
ATOM 601 N N . GLU A 1 85 ? 4.692 12.563 -1.049 1.00 93.94 85 GLU A N 1
ATOM 602 C CA . GLU A 1 85 ? 4.016 11.467 -1.753 1.00 93.94 85 GLU A CA 1
ATOM 603 C C . GLU A 1 85 ? 3.974 10.200 -0.886 1.00 93.94 85 GLU A C 1
ATOM 605 O O . GLU A 1 85 ? 2.910 9.620 -0.669 1.00 93.94 85 GLU A O 1
ATOM 610 N N . SER A 1 86 ? 5.110 9.837 -0.284 1.00 95.44 86 SER A N 1
ATOM 611 C CA . SER A 1 86 ? 5.216 8.706 0.644 1.00 95.44 86 SER A CA 1
ATOM 612 C C . SER A 1 86 ? 4.287 8.866 1.859 1.00 95.44 86 SER A C 1
ATOM 614 O O . SER A 1 86 ? 3.730 7.884 2.343 1.00 95.44 86 SER A O 1
ATOM 616 N N . GLN A 1 87 ? 4.095 10.090 2.362 1.00 96.19 87 GLN A N 1
ATOM 617 C CA . GLN A 1 87 ? 3.161 10.370 3.461 1.00 96.19 87 GLN A CA 1
ATOM 618 C C . GLN A 1 87 ? 1.704 10.162 3.033 1.00 96.19 87 GLN A C 1
ATOM 620 O O . GLN A 1 87 ? 0.955 9.483 3.737 1.00 96.19 87 GLN A O 1
ATOM 625 N N . ALA A 1 88 ? 1.319 10.672 1.860 1.00 96.94 88 ALA A N 1
ATOM 626 C CA . ALA A 1 88 ? -0.027 10.489 1.322 1.00 96.94 88 ALA A CA 1
ATOM 627 C C . ALA A 1 88 ? -0.365 9.002 1.105 1.00 96.94 88 ALA A C 1
ATOM 629 O O . ALA A 1 88 ? -1.481 8.560 1.388 1.00 96.94 88 ALA A O 1
ATOM 630 N N . GLU A 1 89 ? 0.606 8.199 0.661 1.00 97.00 89 GLU A N 1
ATOM 631 C CA . GLU A 1 89 ? 0.441 6.748 0.532 1.00 97.00 89 GLU A CA 1
ATOM 632 C C . GLU A 1 89 ? 0.221 6.050 1.880 1.00 97.00 89 GLU A C 1
ATOM 634 O O . GLU A 1 89 ? -0.652 5.181 1.991 1.00 97.00 89 GLU A O 1
ATOM 639 N N . VAL A 1 90 ? 0.987 6.428 2.910 1.00 98.12 90 VAL A N 1
ATOM 640 C CA . VAL A 1 90 ? 0.830 5.892 4.271 1.00 98.12 90 VAL A CA 1
ATOM 641 C C . VAL A 1 90 ? -0.573 6.187 4.796 1.00 98.12 90 VAL A C 1
ATOM 643 O O . VAL A 1 90 ? -1.254 5.279 5.278 1.00 98.12 90 VAL A O 1
ATOM 646 N N . GLU A 1 91 ? -1.033 7.429 4.659 1.00 98.12 91 GLU A N 1
ATOM 647 C CA . GLU A 1 91 ? -2.367 7.847 5.097 1.00 98.12 91 GLU A CA 1
ATOM 648 C C . GLU A 1 91 ? -3.477 7.112 4.344 1.00 98.12 91 GLU A C 1
ATOM 650 O O . GLU A 1 91 ? -4.383 6.557 4.973 1.00 98.12 91 GLU A O 1
ATOM 655 N N . SER A 1 92 ? -3.363 7.027 3.017 1.00 98.25 92 SER A N 1
ATOM 656 C CA . SER A 1 92 ? -4.293 6.284 2.163 1.00 98.25 92 SER A CA 1
ATOM 657 C C . SER A 1 92 ? -4.387 4.812 2.579 1.00 98.25 92 SER A C 1
ATOM 659 O O . SER A 1 92 ? -5.483 4.267 2.752 1.00 98.25 92 SER A O 1
ATOM 661 N N . ARG A 1 93 ? -3.245 4.163 2.848 1.00 97.75 93 ARG A N 1
ATOM 662 C CA . ARG A 1 93 ? -3.212 2.768 3.308 1.00 97.75 93 ARG A CA 1
ATOM 663 C C . ARG A 1 93 ? -3.867 2.601 4.676 1.00 97.75 93 ARG A C 1
ATOM 665 O O . ARG A 1 93 ? -4.651 1.670 4.862 1.00 97.75 93 ARG A O 1
ATOM 672 N N . ILE A 1 94 ? -3.566 3.484 5.628 1.00 98.38 94 ILE A N 1
ATOM 673 C CA . ILE A 1 94 ? -4.184 3.469 6.962 1.00 98.38 94 ILE A CA 1
ATOM 674 C C . ILE A 1 94 ? -5.704 3.612 6.833 1.00 98.38 94 ILE A C 1
ATOM 676 O O . ILE A 1 94 ? -6.452 2.847 7.447 1.00 98.38 94 ILE A O 1
ATOM 680 N N . GLN A 1 95 ? -6.164 4.553 6.007 1.00 98.38 95 GLN A N 1
ATOM 681 C CA . GLN A 1 95 ? -7.584 4.786 5.770 1.00 98.38 95 GLN A CA 1
ATOM 682 C C . GLN A 1 95 ? -8.265 3.552 5.170 1.00 98.38 95 GLN A C 1
ATOM 684 O O . G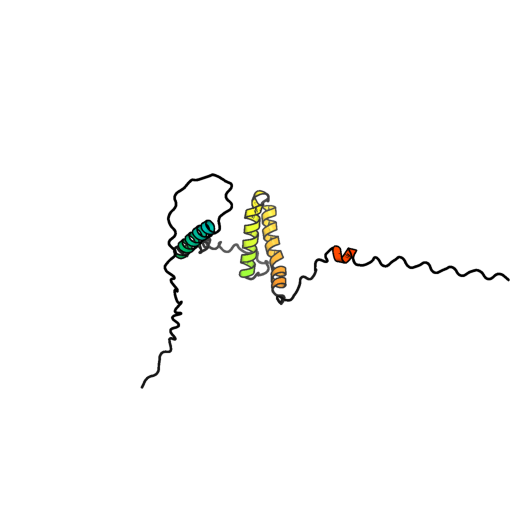LN A 1 95 ? -9.320 3.150 5.659 1.00 98.38 95 GLN A O 1
ATOM 689 N N . ALA A 1 96 ? -7.654 2.916 4.168 1.00 98.38 96 ALA A N 1
ATOM 690 C CA . ALA A 1 96 ? -8.181 1.696 3.560 1.00 98.38 96 ALA A CA 1
ATOM 691 C C . ALA A 1 96 ? -8.291 0.545 4.577 1.00 98.38 96 ALA A C 1
ATOM 693 O O . ALA A 1 96 ? -9.332 -0.111 4.665 1.00 98.38 96 ALA A O 1
ATOM 694 N N . ILE A 1 97 ? -7.257 0.341 5.402 1.00 98.06 97 ILE A N 1
ATOM 695 C CA . ILE A 1 97 ? -7.260 -0.692 6.449 1.00 98.06 97 ILE A CA 1
ATOM 696 C C . ILE A 1 97 ? -8.374 -0.425 7.464 1.00 98.06 97 ILE A C 1
ATOM 698 O O . ILE A 1 97 ? -9.104 -1.345 7.835 1.00 98.06 97 ILE A O 1
ATOM 702 N N . PHE A 1 98 ? -8.541 0.818 7.913 1.00 98.19 98 PHE A N 1
ATOM 703 C CA . PHE A 1 98 ? -9.570 1.150 8.899 1.00 98.19 98 PHE A CA 1
ATOM 704 C C . PHE A 1 98 ? -10.981 1.119 8.320 1.00 98.19 98 PHE A C 1
ATOM 706 O O . PHE A 1 98 ? -11.898 0.697 9.022 1.00 98.19 98 PHE A O 1
ATOM 713 N N . ALA A 1 99 ? -11.162 1.482 7.052 1.00 98.25 99 ALA A N 1
ATOM 714 C CA . ALA A 1 99 ? -12.446 1.337 6.377 1.00 98.25 99 ALA A CA 1
ATOM 715 C C . ALA A 1 99 ? -12.879 -0.137 6.303 1.00 98.25 99 ALA A C 1
ATOM 717 O O . ALA A 1 99 ? -14.051 -0.445 6.509 1.00 98.25 99 ALA A O 1
ATOM 718 N N . GLN A 1 100 ? -11.937 -1.052 6.053 1.00 98.12 100 GLN A N 1
ATOM 719 C CA . GLN A 1 100 ? -12.246 -2.471 5.878 1.00 98.12 100 GLN A CA 1
ATOM 720 C C . GLN A 1 100 ? -12.293 -3.260 7.197 1.00 98.12 100 GLN A C 1
ATOM 722 O O . GLN A 1 100 ? -13.118 -4.162 7.347 1.00 98.12 100 GLN A O 1
ATOM 727 N N . TYR A 1 101 ? -11.421 -2.936 8.155 1.00 97.88 101 TYR A N 1
ATOM 728 C CA . TYR A 1 101 ? -11.202 -3.746 9.361 1.00 97.88 101 TYR A CA 1
ATOM 729 C C . TYR A 1 101 ? -11.275 -2.957 10.673 1.00 97.88 101 TYR A C 1
ATOM 731 O O . TYR A 1 101 ? -11.143 -3.544 11.746 1.00 97.88 101 TYR A O 1
ATOM 739 N N . GLY A 1 102 ? -11.495 -1.640 10.631 1.00 97.12 102 GLY A N 1
ATOM 740 C CA . GLY A 1 102 ? -11.378 -0.755 11.796 1.00 97.12 102 GLY A CA 1
ATOM 741 C C . GLY A 1 102 ? -12.316 -1.080 12.959 1.00 97.12 102 GLY A C 1
ATOM 742 O O . GLY A 1 102 ? -11.976 -0.786 14.103 1.00 97.12 102 GLY A O 1
ATOM 743 N N . ASN A 1 103 ? -13.459 -1.718 12.697 1.00 97.75 103 ASN A N 1
ATOM 744 C CA . ASN A 1 103 ? -14.408 -2.158 13.726 1.00 97.75 103 ASN A CA 1
ATOM 745 C C . ASN A 1 103 ? -13.927 -3.377 14.537 1.00 97.75 103 ASN A C 1
ATOM 747 O O . ASN A 1 103 ? -14.446 -3.618 15.622 1.00 97.75 103 ASN A O 1
ATOM 751 N N . ARG A 1 104 ? -12.951 -4.141 14.030 1.00 97.94 104 ARG A N 1
ATOM 752 C CA . ARG A 1 104 ? -12.371 -5.316 14.707 1.00 97.94 104 ARG A CA 1
ATOM 753 C C . ARG A 1 104 ? -11.104 -4.986 15.493 1.00 97.94 104 ARG A C 1
ATOM 755 O O . ARG A 1 104 ? -10.539 -5.874 16.122 1.00 97.94 104 ARG A O 1
ATOM 762 N N . LEU A 1 105 ? -10.638 -3.742 15.412 1.00 97.56 105 LEU A N 1
ATOM 763 C CA . LEU A 1 105 ? -9.346 -3.320 15.934 1.00 97.56 105 LEU A CA 1
ATOM 764 C C . LEU A 1 105 ? -9.525 -2.454 17.176 1.00 97.56 105 LEU A C 1
ATOM 766 O O . LEU A 1 105 ? -10.311 -1.504 17.174 1.00 97.56 105 LEU A O 1
ATOM 770 N N . SER A 1 106 ? -8.751 -2.750 18.217 1.00 98.38 106 SER A N 1
ATOM 771 C CA . SER A 1 106 ? -8.638 -1.874 19.382 1.00 98.38 106 SER A CA 1
ATOM 772 C C . SER A 1 106 ? -7.859 -0.600 19.040 1.00 98.38 106 SER A C 1
ATOM 774 O O . SER A 1 106 ? -7.104 -0.553 18.068 1.00 98.38 106 SER A O 1
ATOM 776 N N . GLU A 1 107 ? -7.988 0.443 19.858 1.00 97.62 107 GLU A N 1
ATOM 777 C CA . GLU A 1 107 ? -7.241 1.693 19.647 1.00 97.62 107 GLU A CA 1
ATOM 778 C C . GLU A 1 107 ? -5.719 1.499 19.733 1.00 97.62 107 GLU A C 1
ATOM 780 O O . GLU A 1 107 ? -4.966 2.107 18.968 1.00 97.62 107 GLU A O 1
ATOM 785 N N . ALA A 1 108 ? -5.258 0.584 20.593 1.00 98.06 108 ALA A N 1
ATOM 786 C CA . ALA A 1 108 ? -3.850 0.198 20.653 1.00 98.06 108 ALA A CA 1
ATOM 787 C C . ALA A 1 108 ? -3.387 -0.420 19.321 1.00 98.06 108 ALA A C 1
ATOM 789 O O . ALA A 1 108 ? -2.381 0.004 18.758 1.00 98.06 108 ALA A O 1
ATOM 790 N N . GLN A 1 109 ? -4.174 -1.341 18.755 1.00 98.38 109 GLN A N 1
ATOM 791 C CA . GLN A 1 109 ? -3.874 -1.962 17.460 1.00 98.38 10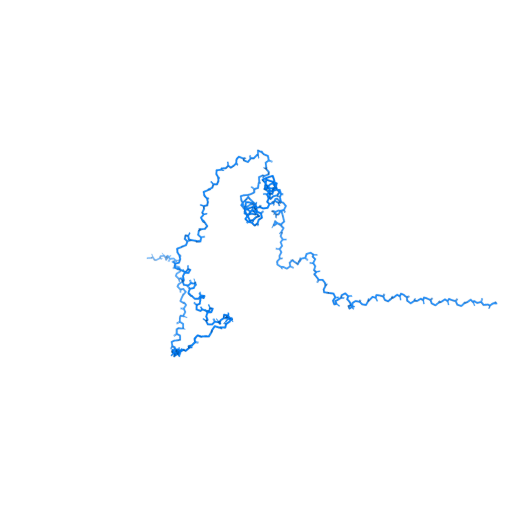9 GLN A CA 1
ATOM 792 C C . GLN A 1 109 ? -3.911 -0.953 16.308 1.00 98.38 109 GLN A C 1
ATOM 794 O O . GLN A 1 109 ? -3.067 -1.003 15.417 1.00 98.38 109 GLN A O 1
ATOM 799 N N . LYS A 1 110 ? -4.859 -0.009 16.318 1.00 98.19 110 LYS A N 1
ATOM 800 C CA . LYS A 1 110 ? -4.909 1.072 15.321 1.00 98.19 110 LYS A CA 1
ATOM 801 C C . LYS A 1 110 ? -3.665 1.952 15.393 1.00 98.19 110 LYS A C 1
ATOM 803 O O . LYS A 1 110 ? -3.124 2.325 14.354 1.00 98.19 110 LYS A O 1
ATOM 808 N N . THR A 1 111 ? -3.197 2.261 16.598 1.00 98.06 111 THR A N 1
ATOM 809 C CA . THR A 1 111 ? -1.962 3.028 16.803 1.00 98.06 111 THR A CA 1
ATOM 810 C C . THR A 1 111 ? -0.754 2.274 16.250 1.00 98.06 111 THR A C 1
ATOM 812 O O . THR A 1 111 ? 0.033 2.845 15.494 1.00 98.06 111 THR A O 1
ATOM 815 N N . ASP A 1 112 ? -0.659 0.973 16.530 1.00 98.06 112 ASP A N 1
ATOM 816 C CA . ASP A 1 112 ? 0.398 0.125 15.976 1.00 98.06 112 ASP A CA 1
ATOM 817 C C . ASP A 1 112 ? 0.340 0.028 14.448 1.00 98.06 112 ASP A C 1
ATOM 819 O O . ASP A 1 112 ? 1.377 0.093 13.794 1.00 98.06 112 ASP A O 1
ATOM 823 N N . ILE A 1 113 ? -0.850 -0.051 13.848 1.00 98.12 113 ILE A N 1
ATOM 824 C CA . ILE A 1 113 ? -1.000 -0.054 12.385 1.00 98.12 113 ILE A CA 1
ATOM 825 C C . ILE A 1 113 ? -0.467 1.241 11.772 1.00 98.12 113 ILE A C 1
ATOM 827 O O . ILE A 1 113 ? 0.213 1.186 10.748 1.00 98.12 113 ILE A O 1
ATOM 831 N N . ARG A 1 114 ? -0.729 2.401 12.387 1.00 97.88 114 ARG A N 1
ATOM 832 C CA . ARG A 1 114 ? -0.179 3.683 11.907 1.00 97.88 114 ARG A CA 1
ATOM 833 C C . ARG A 1 114 ? 1.350 3.677 11.944 1.00 97.88 114 ARG A C 1
ATOM 835 O O . ARG A 1 114 ? 1.992 4.072 10.968 1.00 97.88 114 ARG A O 1
ATOM 842 N N . ARG A 1 115 ? 1.929 3.192 13.048 1.00 97.62 115 ARG A N 1
ATOM 843 C CA . ARG A 1 115 ? 3.381 3.036 13.207 1.00 97.62 115 ARG A CA 1
ATOM 844 C C . ARG A 1 115 ? 3.962 2.099 12.143 1.00 97.62 115 ARG A C 1
ATOM 846 O O . ARG A 1 115 ? 4.861 2.503 11.414 1.00 97.62 115 ARG A O 1
ATOM 853 N N . LEU A 1 116 ? 3.402 0.898 11.993 1.00 97.56 116 LEU A N 1
ATOM 854 C CA . LEU A 1 116 ? 3.851 -0.095 11.011 1.00 97.56 116 LEU A CA 1
ATOM 855 C C . LEU A 1 116 ? 3.716 0.403 9.568 1.00 97.56 116 LEU A C 1
ATOM 857 O O . LEU A 1 116 ? 4.604 0.159 8.757 1.00 97.56 116 LEU A O 1
ATOM 861 N N . ALA A 1 117 ? 2.640 1.120 9.236 1.00 97.00 117 ALA A N 1
ATOM 862 C CA . ALA A 1 117 ? 2.472 1.707 7.908 1.00 97.00 117 ALA A CA 1
ATOM 863 C C . ALA A 1 117 ? 3.581 2.726 7.599 1.00 97.00 117 ALA A C 1
ATOM 865 O O . ALA A 1 117 ? 4.119 2.724 6.495 1.00 97.00 117 ALA A O 1
ATOM 866 N N . THR A 1 118 ? 3.967 3.531 8.593 1.00 96.75 118 THR A N 1
ATOM 867 C CA . THR A 1 118 ? 5.051 4.517 8.473 1.00 96.75 118 THR A CA 1
ATOM 868 C C . THR A 1 118 ? 6.412 3.827 8.333 1.00 96.75 118 THR A C 1
ATOM 870 O O . THR A 1 118 ? 7.196 4.174 7.453 1.00 96.75 118 THR A O 1
ATOM 873 N N . GLU A 1 119 ? 6.685 2.810 9.155 1.00 96.50 119 GLU A N 1
ATOM 874 C CA . GLU A 1 119 ? 7.930 2.024 9.121 1.00 96.50 119 GLU A CA 1
ATOM 875 C C . GLU A 1 119 ? 8.096 1.214 7.825 1.00 96.50 119 GLU A C 1
ATOM 877 O O . GLU A 1 119 ? 9.216 1.021 7.350 1.00 96.50 119 GLU A O 1
ATOM 882 N N . ALA A 1 120 ? 6.992 0.759 7.230 1.00 96.12 120 ALA A N 1
ATOM 883 C CA . ALA A 1 120 ? 7.001 0.004 5.981 1.00 96.12 120 ALA A CA 1
ATOM 884 C C . ALA A 1 120 ? 7.246 0.877 4.739 1.00 96.12 120 ALA A C 1
ATOM 886 O O . ALA A 1 120 ? 7.564 0.335 3.681 1.00 96.12 120 ALA A O 1
ATOM 887 N N . GLN A 1 121 ? 7.108 2.202 4.828 1.00 97.25 121 GLN A N 1
ATOM 888 C CA . GLN A 1 121 ? 7.185 3.070 3.653 1.00 97.25 121 GLN A CA 1
ATOM 889 C C . GLN A 1 121 ? 8.606 3.199 3.063 1.00 97.25 121 GLN A C 1
ATOM 891 O O . GLN A 1 121 ? 8.759 2.969 1.864 1.00 97.25 121 GLN A O 1
ATOM 896 N N . PRO A 1 122 ? 9.684 3.446 3.840 1.00 96.06 122 PRO A N 1
ATOM 897 C CA . PRO A 1 122 ? 11.037 3.551 3.283 1.00 96.06 122 PRO A CA 1
ATOM 898 C C . PRO A 1 122 ? 11.531 2.328 2.484 1.00 96.06 122 PRO A C 1
ATOM 900 O O . PRO A 1 122 ? 12.155 2.516 1.436 1.00 96.06 122 PRO A O 1
ATOM 903 N N . PRO A 1 123 ? 11.325 1.061 2.911 1.00 96.19 123 PRO A N 1
ATOM 904 C CA . PRO A 1 123 ? 11.691 -0.075 2.069 1.00 96.19 123 PRO A CA 1
ATOM 905 C C . PRO A 1 123 ? 10.852 -0.163 0.787 1.00 96.19 123 PRO A C 1
ATOM 907 O O . PRO A 1 123 ? 11.395 -0.590 -0.226 1.00 96.19 123 PRO A O 1
ATOM 910 N N . LEU A 1 124 ? 9.589 0.279 0.783 1.00 96.44 124 LEU A N 1
ATOM 911 C CA . LEU A 1 124 ? 8.781 0.340 -0.442 1.00 96.44 124 LEU A CA 1
ATOM 912 C C . LEU A 1 124 ? 9.273 1.421 -1.406 1.00 96.44 124 LEU A C 1
ATOM 914 O O . LEU A 1 124 ? 9.347 1.172 -2.606 1.00 96.44 124 LEU A O 1
ATOM 918 N N . ASP A 1 125 ? 9.664 2.584 -0.892 1.00 96.25 125 ASP A N 1
ATOM 919 C CA . ASP A 1 125 ? 10.260 3.655 -1.698 1.00 96.25 125 ASP A CA 1
ATOM 920 C C . ASP A 1 125 ? 11.553 3.167 -2.365 1.00 96.25 125 ASP A C 1
ATOM 922 O O . ASP A 1 125 ? 11.753 3.353 -3.564 1.00 96.25 125 ASP A O 1
ATOM 926 N N . ARG A 1 126 ? 12.394 2.438 -1.617 1.00 95.88 126 ARG A N 1
ATOM 927 C CA . ARG A 1 126 ? 13.586 1.784 -2.178 1.00 95.88 126 ARG A CA 1
ATOM 928 C C . ARG A 1 126 ? 13.236 0.739 -3.234 1.00 95.88 126 ARG A C 1
ATOM 930 O O . ARG A 1 126 ? 13.912 0.689 -4.253 1.00 95.88 126 ARG A O 1
ATOM 937 N N . LEU A 1 127 ? 12.198 -0.072 -3.012 1.00 95.06 127 LEU A N 1
ATOM 938 C CA . LEU A 1 127 ? 11.753 -1.075 -3.984 1.00 95.06 127 LEU A CA 1
ATOM 939 C C . LEU A 1 127 ? 11.274 -0.440 -5.298 1.00 95.06 127 LEU A C 1
ATOM 941 O O . LEU A 1 127 ? 11.571 -0.958 -6.368 1.00 95.06 127 LEU A O 1
ATOM 945 N N . ARG A 1 128 ? 10.582 0.700 -5.224 1.00 94.06 128 ARG A N 1
ATOM 946 C CA . ARG A 1 128 ? 10.124 1.449 -6.406 1.00 94.06 128 ARG A CA 1
ATOM 947 C C . ARG A 1 128 ? 11.246 2.165 -7.150 1.00 94.06 128 ARG A C 1
ATOM 949 O O . ARG A 1 128 ? 11.113 2.415 -8.340 1.00 94.06 128 ARG A O 1
ATOM 956 N N . ALA A 1 129 ? 12.337 2.493 -6.463 1.00 95.12 129 ALA A N 1
ATOM 957 C CA . ALA A 1 129 ? 13.496 3.130 -7.076 1.00 95.12 129 ALA A CA 1
ATOM 958 C C . ALA A 1 129 ? 14.354 2.165 -7.917 1.00 95.12 129 ALA A C 1
ATOM 960 O O . ALA A 1 129 ? 15.217 2.626 -8.66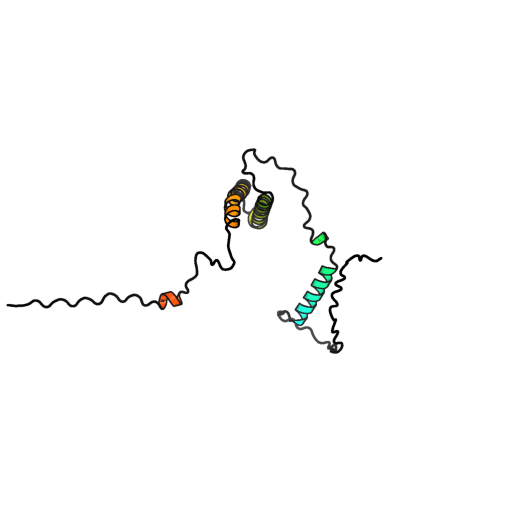5 1.00 95.12 129 ALA A O 1
ATOM 961 N N . PHE A 1 130 ? 14.156 0.844 -7.810 1.00 94.00 130 PHE A N 1
ATOM 962 C CA . PHE A 1 130 ? 14.848 -0.099 -8.688 1.00 94.00 130 PHE A CA 1
ATOM 963 C C . PHE A 1 130 ? 14.355 0.053 -10.128 1.00 94.00 130 PHE A C 1
ATOM 965 O O . PHE A 1 130 ? 13.157 -0.004 -10.401 1.00 94.00 130 PHE A O 1
ATOM 972 N N . ALA A 1 131 ? 15.299 0.204 -11.056 1.00 94.31 131 ALA A N 1
ATOM 973 C CA . ALA A 1 131 ? 15.003 0.182 -12.478 1.00 94.31 131 ALA A CA 1
ATOM 974 C C . ALA A 1 131 ? 14.495 -1.212 -12.867 1.00 94.31 131 ALA A C 1
ATOM 976 O O . ALA A 1 131 ? 15.171 -2.209 -12.621 1.00 94.31 131 ALA A O 1
ATOM 977 N N . THR A 1 132 ? 13.303 -1.255 -13.453 1.00 92.38 132 THR A N 1
ATOM 978 C CA . THR A 1 132 ? 12.691 -2.462 -14.011 1.00 92.38 132 THR A CA 1
ATOM 979 C C . THR A 1 132 ? 12.172 -2.132 -15.402 1.00 92.38 132 THR A C 1
ATOM 981 O O . THR A 1 132 ? 11.612 -1.054 -15.618 1.00 92.38 132 THR A O 1
ATOM 984 N N . ASP A 1 133 ? 12.400 -3.029 -16.353 1.00 93.62 133 ASP A N 1
ATOM 985 C CA . ASP A 1 133 ? 11.804 -2.976 -17.685 1.00 93.62 133 ASP A CA 1
ATOM 986 C C . ASP A 1 133 ? 10.619 -3.950 -17.754 1.00 93.62 133 ASP A C 1
ATOM 988 O O . ASP A 1 133 ? 10.542 -4.927 -17.012 1.00 93.62 133 ASP A O 1
ATOM 992 N N . ASN A 1 134 ? 9.692 -3.734 -18.684 1.00 91.25 134 ASN A N 1
ATOM 993 C CA . ASN A 1 134 ? 8.557 -4.635 -18.902 1.00 91.25 134 ASN A CA 1
ATOM 994 C C . ASN A 1 134 ? 8.999 -6.056 -19.315 1.00 91.25 134 ASN A C 1
ATOM 996 O O . ASN A 1 134 ? 8.208 -6.995 -19.227 1.00 91.25 134 ASN A O 1
ATOM 1000 N N . GLY A 1 135 ? 10.244 -6.212 -19.784 1.00 93.12 135 GLY A N 1
ATOM 1001 C CA . GLY A 1 135 ? 10.872 -7.505 -20.061 1.00 93.12 135 GLY A CA 1
ATOM 1002 C C . GLY A 1 135 ? 11.392 -8.242 -18.820 1.00 93.12 135 GLY A C 1
ATOM 1003 O O . GLY A 1 135 ? 11.658 -9.444 -18.909 1.00 93.12 135 GLY A O 1
ATOM 1004 N N . ASP A 1 136 ? 11.514 -7.567 -17.673 1.00 92.44 136 ASP A N 1
ATOM 1005 C CA . ASP A 1 136 ? 11.974 -8.180 -16.429 1.00 92.44 136 ASP A CA 1
ATOM 1006 C C . ASP A 1 136 ? 10.863 -9.053 -15.838 1.00 92.44 136 ASP A C 1
ATOM 1008 O O . ASP A 1 136 ? 9.870 -8.592 -15.271 1.00 92.44 136 ASP A O 1
ATOM 1012 N N . GLY A 1 137 ? 11.026 -10.363 -16.006 1.00 88.69 137 GLY A N 1
ATOM 1013 C CA . GLY A 1 137 ? 10.095 -11.351 -15.483 1.00 88.69 137 GLY A CA 1
ATOM 1014 C C . GLY A 1 137 ? 10.125 -11.449 -13.953 1.00 88.69 137 GLY A C 1
ATOM 1015 O O . GLY A 1 137 ? 11.069 -11.005 -13.295 1.00 88.69 137 GLY A O 1
ATOM 1016 N N . PRO A 1 138 ? 9.114 -12.096 -13.352 1.00 91.75 138 PRO A N 1
ATOM 1017 C CA . PRO A 1 138 ? 9.130 -12.360 -11.922 1.00 91.75 138 PRO A CA 1
ATOM 1018 C C . PRO A 1 138 ? 10.353 -13.212 -11.556 1.00 91.75 138 PRO A C 1
ATOM 1020 O O . PRO A 1 138 ? 10.704 -14.153 -12.270 1.00 91.75 138 PRO A O 1
ATOM 1023 N N . GLY A 1 139 ? 10.955 -12.948 -10.391 1.00 88.81 139 GLY A N 1
ATOM 1024 C CA . GLY A 1 139 ? 12.096 -13.734 -9.898 1.00 88.81 139 GLY A CA 1
ATOM 1025 C C . GLY A 1 139 ? 11.793 -15.232 -9.731 1.00 88.81 139 GLY A C 1
ATOM 1026 O O . GLY A 1 139 ? 12.707 -16.052 -9.693 1.00 88.81 139 GLY A O 1
ATOM 1027 N N . LEU A 1 140 ? 10.508 -15.601 -9.669 1.00 88.75 140 LEU A N 1
ATOM 1028 C CA . LEU A 1 140 ? 10.023 -16.977 -9.675 1.00 88.75 140 LEU A CA 1
ATOM 1029 C C . LEU A 1 140 ? 8.957 -17.151 -10.760 1.00 88.75 140 LEU A C 1
ATOM 1031 O O . LEU A 1 140 ? 7.990 -16.396 -10.813 1.00 88.75 140 LEU A O 1
ATOM 1035 N N . TYR A 1 141 ? 9.098 -18.195 -11.578 1.00 85.00 141 TYR A N 1
ATOM 1036 C CA . TYR A 1 141 ? 8.095 -18.594 -12.562 1.00 85.00 141 TYR A CA 1
ATOM 1037 C C . TYR A 1 141 ? 7.411 -19.895 -12.150 1.00 85.00 141 TYR A C 1
ATOM 1039 O O . TYR A 1 141 ? 8.015 -20.798 -11.560 1.00 85.00 141 TYR A O 1
ATOM 1047 N N . LEU A 1 142 ? 6.129 -20.003 -12.488 1.00 86.56 142 LEU A N 1
ATOM 1048 C CA . LEU A 1 142 ? 5.380 -21.235 -12.308 1.00 86.56 142 LEU A CA 1
ATOM 1049 C C . LEU A 1 142 ? 5.867 -22.268 -13.333 1.00 86.56 142 LEU A C 1
ATOM 1051 O O . LEU A 1 142 ? 5.769 -22.038 -14.533 1.00 86.56 142 LEU A O 1
ATOM 1055 N N . LYS A 1 143 ? 6.354 -23.419 -12.859 1.00 82.94 143 LYS A N 1
ATOM 1056 C CA . LYS A 1 143 ? 6.576 -24.610 -13.694 1.00 82.94 143 LYS A CA 1
ATOM 1057 C C . LYS A 1 143 ? 5.320 -25.477 -13.659 1.00 82.94 143 LYS A C 1
ATOM 1059 O O . LYS A 1 143 ? 5.040 -26.032 -12.589 1.00 82.94 143 LYS A O 1
ATOM 1064 N N . PRO A 1 144 ? 4.566 -25.609 -14.766 1.00 84.69 144 PRO A N 1
ATOM 1065 C CA . PRO A 1 144 ? 3.416 -26.500 -14.815 1.00 84.69 144 PRO A CA 1
ATOM 1066 C C . PRO A 1 144 ? 3.810 -27.923 -14.406 1.00 84.69 144 PRO A C 1
ATOM 1068 O O . PRO A 1 144 ? 4.854 -28.435 -14.811 1.00 84.69 144 PRO A O 1
ATOM 1071 N N . LEU A 1 145 ? 2.968 -28.584 -13.608 1.00 73.62 145 LEU A N 1
ATOM 1072 C CA . LEU A 1 145 ? 3.246 -29.940 -13.114 1.00 73.62 145 LEU A CA 1
ATOM 1073 C C . LEU A 1 145 ? 3.432 -30.957 -14.252 1.00 73.62 145 LEU A C 1
ATOM 1075 O O . LEU A 1 145 ? 4.229 -31.879 -14.108 1.00 73.62 145 LEU A O 1
ATOM 1079 N N . ILE A 1 146 ? 2.800 -30.727 -15.409 1.00 70.81 146 ILE A N 1
ATOM 1080 C CA . ILE A 1 146 ? 2.958 -31.550 -16.617 1.00 70.81 146 ILE A CA 1
ATOM 1081 C C . ILE A 1 146 ? 4.430 -31.670 -17.056 1.00 70.81 146 ILE A C 1
ATOM 1083 O O . ILE A 1 146 ? 4.844 -32.715 -17.547 1.00 70.81 146 ILE A O 1
ATOM 1087 N N . GLU A 1 147 ? 5.247 -30.628 -16.875 1.00 63.97 147 GLU A N 1
ATOM 1088 C CA . GLU A 1 147 ? 6.673 -30.663 -17.229 1.00 63.97 147 GLU A CA 1
ATOM 1089 C C . GLU A 1 147 ? 7.510 -31.399 -16.176 1.00 63.97 147 GLU A C 1
ATOM 1091 O O . GLU A 1 147 ? 8.542 -31.985 -16.506 1.00 63.97 147 GLU A O 1
ATOM 1096 N N . ARG A 1 148 ? 7.060 -31.403 -14.910 1.00 60.84 148 ARG A N 1
ATOM 1097 C CA . ARG A 1 148 ? 7.684 -32.193 -13.837 1.00 60.84 148 ARG A CA 1
ATOM 1098 C C . ARG A 1 148 ? 7.438 -33.686 -14.032 1.00 60.84 148 ARG A C 1
ATOM 1100 O O . ARG A 1 148 ? 8.379 -34.452 -13.874 1.00 60.84 148 ARG A O 1
ATOM 1107 N N . GLU A 1 149 ? 6.224 -34.084 -14.409 1.00 64.81 149 GLU A N 1
ATOM 1108 C CA . GLU A 1 149 ? 5.879 -35.490 -14.683 1.00 64.81 149 GLU A CA 1
ATOM 1109 C C . GLU A 1 149 ? 6.514 -36.015 -15.976 1.00 64.81 149 GLU A C 1
ATOM 1111 O O . GLU A 1 149 ? 6.866 -37.189 -16.068 1.00 64.81 149 GLU A O 1
ATOM 1116 N N . ARG A 1 150 ? 6.703 -35.147 -16.980 1.00 63.69 150 ARG A N 1
ATOM 1117 C CA . ARG A 1 150 ? 7.374 -35.511 -18.238 1.00 63.69 150 ARG A CA 1
ATOM 1118 C C . ARG A 1 150 ? 8.884 -35.622 -18.127 1.00 63.69 150 ARG A C 1
ATOM 1120 O O . ARG A 1 150 ? 9.495 -36.165 -19.044 1.00 63.69 150 ARG A O 1
ATOM 1127 N N . LYS A 1 151 ? 9.503 -35.111 -17.059 1.00 63.50 151 LYS A N 1
ATOM 1128 C CA . LYS A 1 151 ? 10.915 -35.378 -16.799 1.00 63.50 151 LYS A CA 1
ATOM 1129 C C . LYS A 1 151 ? 11.000 -36.812 -16.276 1.00 63.50 151 LYS A C 1
ATOM 1131 O O . LYS A 1 151 ? 10.549 -37.044 -15.155 1.00 63.50 151 LYS A O 1
ATOM 1136 N N . PRO A 1 152 ? 11.543 -37.776 -17.046 1.00 65.00 152 PRO A N 1
ATOM 1137 C CA . PRO A 1 152 ? 11.669 -39.134 -16.550 1.00 65.00 152 PRO A CA 1
ATOM 1138 C C . PRO A 1 152 ? 12.487 -39.068 -15.265 1.00 65.00 152 PRO A C 1
ATOM 1140 O O . PRO A 1 152 ? 13.573 -38.478 -15.254 1.00 65.00 152 PRO A O 1
ATOM 1143 N N . LEU A 1 153 ? 11.954 -39.630 -14.178 1.00 63.56 153 LEU A N 1
ATOM 1144 C CA . LEU A 1 153 ? 12.761 -39.957 -13.010 1.00 63.56 153 LEU A CA 1
ATOM 1145 C C . LEU A 1 153 ? 13.977 -40.705 -13.551 1.00 63.56 153 LEU A C 1
ATOM 1147 O O . LEU A 1 153 ? 13.809 -41.704 -14.252 1.00 63.56 153 LEU A O 1
ATOM 1151 N N . ALA A 1 154 ? 15.177 -40.168 -13.314 1.00 65.69 154 ALA A N 1
ATOM 1152 C CA . ALA A 1 154 ? 16.404 -40.858 -13.669 1.00 65.69 154 ALA A CA 1
ATOM 1153 C C . ALA A 1 154 ? 16.268 -42.282 -13.129 1.00 65.69 154 ALA A C 1
ATOM 1155 O O . ALA A 1 154 ? 16.070 -42.467 -11.926 1.00 65.69 154 ALA A O 1
ATOM 1156 N N . MET A 1 155 ? 16.237 -43.258 -14.039 1.00 64.12 155 MET A N 1
ATOM 1157 C CA . MET A 1 155 ? 16.041 -44.651 -13.668 1.00 64.12 155 MET A CA 1
ATOM 1158 C C . MET A 1 155 ? 17.063 -45.007 -12.583 1.00 64.12 155 MET A C 1
ATOM 1160 O O . MET A 1 155 ? 18.213 -44.564 -12.686 1.00 64.12 155 MET A O 1
ATOM 1164 N N . PRO A 1 156 ? 16.681 -45.773 -11.544 1.00 60.16 156 PRO A N 1
ATOM 1165 C CA . PRO A 1 156 ? 17.658 -46.267 -10.588 1.00 60.16 156 PRO A CA 1
ATOM 1166 C C . PRO A 1 156 ? 18.756 -46.982 -11.375 1.00 60.16 156 PRO A C 1
ATOM 1168 O O . PRO A 1 156 ? 18.463 -47.778 -12.269 1.00 60.16 156 PRO A O 1
ATOM 1171 N N . ALA A 1 157 ? 20.008 -46.616 -11.090 1.00 66.12 157 ALA A N 1
ATOM 1172 C CA . ALA A 1 157 ? 21.178 -47.134 -11.778 1.00 66.12 157 ALA A CA 1
ATOM 1173 C C . ALA A 1 157 ? 21.068 -48.657 -11.921 1.00 66.12 157 ALA A C 1
ATOM 1175 O O . ALA A 1 157 ? 20.866 -49.364 -10.933 1.00 66.12 157 ALA A O 1
ATOM 1176 N N . THR A 1 158 ? 21.191 -49.151 -13.154 1.00 63.22 158 THR A N 1
ATOM 1177 C CA . THR A 1 158 ? 21.331 -50.580 -13.441 1.00 63.22 158 THR A CA 1
ATOM 1178 C C . THR A 1 158 ? 22.363 -51.178 -12.485 1.00 63.22 158 THR A C 1
ATOM 1180 O O . THR A 1 158 ? 23.494 -50.677 -12.449 1.00 63.22 158 THR A O 1
ATOM 1183 N N . PRO A 1 159 ? 22.017 -52.216 -11.700 1.00 62.72 159 PRO A N 1
ATOM 1184 C CA . PRO A 1 159 ? 22.986 -52.855 -10.831 1.00 62.72 159 PRO A CA 1
ATOM 1185 C C . PRO A 1 159 ? 24.103 -53.438 -11.699 1.00 62.72 159 PRO A C 1
ATOM 1187 O O . PRO A 1 159 ? 23.863 -54.218 -12.621 1.00 62.72 159 PRO A O 1
ATOM 1190 N N . LYS A 1 160 ? 25.334 -53.011 -11.413 1.00 69.38 160 LYS A N 1
ATOM 1191 C CA . LYS A 1 160 ? 26.561 -53.548 -12.004 1.00 69.38 160 LYS A CA 1
ATOM 1192 C C . LYS A 1 160 ? 26.551 -55.077 -11.838 1.00 69.38 160 LYS A C 1
ATOM 1194 O O . LYS A 1 160 ? 26.413 -55.529 -10.700 1.00 69.38 160 LYS A O 1
ATOM 1199 N N . PRO A 1 161 ? 26.687 -55.878 -12.911 1.00 55.53 161 PRO A N 1
ATOM 1200 C CA . PRO A 1 161 ? 26.702 -57.325 -12.767 1.00 55.53 161 PRO A CA 1
ATOM 1201 C C . PRO A 1 161 ? 27.906 -57.739 -11.916 1.00 55.53 161 PRO A C 1
ATOM 1203 O O . PRO A 1 161 ? 29.033 -57.288 -12.139 1.00 55.53 161 PRO A O 1
ATOM 1206 N N . ALA A 1 162 ? 27.632 -58.555 -10.899 1.00 62.28 162 ALA A N 1
ATOM 1207 C CA . ALA A 1 162 ? 28.633 -59.117 -10.010 1.00 62.28 162 ALA A CA 1
ATOM 1208 C C . ALA A 1 162 ? 29.637 -59.943 -10.824 1.00 62.28 162 ALA A C 1
ATOM 1210 O O . ALA A 1 162 ? 29.254 -60.793 -11.628 1.00 62.28 162 ALA A O 1
ATOM 1211 N N . ALA A 1 163 ? 30.926 -59.674 -10.617 1.00 62.94 163 ALA A N 1
ATOM 1212 C CA . ALA A 1 163 ? 31.995 -60.467 -11.197 1.00 62.94 163 ALA A CA 1
ATOM 1213 C C . ALA A 1 163 ? 31.887 -61.915 -10.696 1.00 62.94 163 ALA A C 1
ATOM 1215 O O . ALA A 1 163 ? 31.809 -62.161 -9.492 1.00 62.94 163 ALA A O 1
ATOM 1216 N N . THR A 1 164 ? 31.888 -62.868 -11.624 1.00 63.25 164 THR A N 1
ATOM 1217 C CA . THR A 1 164 ? 31.975 -64.301 -11.329 1.00 63.25 164 THR A CA 1
ATOM 1218 C C . THR A 1 164 ? 33.282 -64.619 -10.596 1.00 63.25 164 THR A C 1
ATOM 1220 O O . THR A 1 164 ? 34.338 -64.142 -11.030 1.00 63.25 164 THR A O 1
ATOM 1223 N N . PRO A 1 165 ? 33.258 -65.439 -9.529 1.00 63.53 165 PRO A N 1
ATOM 1224 C CA . PRO A 1 165 ? 34.475 -65.868 -8.861 1.00 63.53 165 PRO A CA 1
ATOM 1225 C C . PRO A 1 165 ? 35.218 -66.851 -9.772 1.00 63.53 165 PRO A C 1
ATOM 1227 O O . PRO A 1 165 ? 34.639 -67.818 -10.264 1.00 63.53 165 PRO A O 1
ATOM 1230 N N . LYS A 1 166 ? 36.505 -66.594 -10.017 1.00 54.59 166 LYS A N 1
ATOM 1231 C CA . LYS A 1 166 ? 37.391 -67.567 -10.664 1.00 54.59 166 LYS A CA 1
ATOM 1232 C C . LYS A 1 166 ? 37.667 -68.692 -9.667 1.00 54.59 166 LYS A C 1
ATOM 1234 O O . LYS A 1 166 ? 38.192 -68.419 -8.590 1.00 54.59 166 LYS A O 1
ATOM 1239 N N . SER A 1 167 ? 37.304 -69.924 -10.018 1.00 48.06 167 SER A N 1
ATOM 1240 C CA . SER A 1 167 ? 37.806 -71.122 -9.344 1.00 48.06 167 SER A CA 1
ATOM 1241 C C . SER A 1 167 ? 39.053 -71.644 -10.056 1.00 48.06 167 SER A C 1
ATOM 1243 O O . SER A 1 167 ? 39.051 -71.703 -11.287 1.00 48.06 167 SER A O 1
ATOM 1245 N N . SER A 1 168 ? 39.997 -72.118 -9.236 1.00 47.53 168 SER A N 1
ATOM 1246 C CA . SER A 1 168 ? 41.233 -72.857 -9.546 1.00 47.53 168 SER A CA 1
ATOM 1247 C C . SER A 1 168 ? 42.395 -72.064 -10.130 1.00 47.53 168 SER A C 1
ATOM 1249 O O . SER A 1 168 ? 42.274 -71.500 -11.236 1.00 47.53 168 SER A O 1
#

pLDDT: mean 71.32, std 21.71, range [31.8, 98.38]

Radius of gyration: 34.14 Å; chains: 1; bounding box: 86×117×66 Å